Protein AF-A0A0D3A9N0-F1 (afdb_monomer)

Foldseek 3Di:
DDDDPPPVDDPVVVVVVVVVVVVLVPDDPVVLVCQDPPNHPDPPKHKDFAPDPVPDPDGDRDIDID

pLDDT: mean 94.75, std 3.83, range [83.12, 98.44]

Radius of gyration: 15.28 Å; Cα contacts (8 Å, |Δi|>4): 51; chains: 1; bounding box: 35×28×36 Å

Secondary structure (DSSP, 8-state):
-----S-S--HHHHHHHHHHHHHHHHS-HHHHHTTBTTS-SSSS--EEESS-TTT-SS--S-EEE-

Nearest PDB structures (foldseek):
  4xae-assembly1_A  TM=8.791E-01  e=2.145E-02  Arabidopsis thaliana

Organism: NCBI:txid109376

Structure (mmCIF, N/CA/C/O backbone):
data_AF-A0A0D3A9N0-F1
#
_entry.id   AF-A0A0D3A9N0-F1
#
loop_
_atom_site.group_PDB
_atom_site.id
_atom_site.type_symbol
_atom_site.label_atom_id
_atom_site.label_alt_id
_atom_site.label_comp_id
_atom_site.label_asym_id
_atom_site.label_entity_id
_atom_site.label_seq_id
_atom_site.pdbx_PDB_ins_code
_atom_site.Cartn_x
_atom_site.Cartn_y
_atom_site.Cartn_z
_atom_site.occupancy
_atom_site.B_iso_or_equiv
_atom_site.auth_seq_id
_atom_site.auth_comp_id
_atom_site.auth_asym_id
_atom_site.auth_atom_id
_atom_site.pdbx_PDB_model_num
ATOM 1 N N . PHE A 1 1 ? 0.422 -14.010 19.633 1.00 84.88 1 PHE A N 1
ATOM 2 C CA . PHE A 1 1 ? -0.426 -13.053 18.893 1.00 84.88 1 PHE A CA 1
ATOM 3 C C . PHE A 1 1 ? -1.805 -13.018 19.526 1.00 84.88 1 PHE A C 1
ATOM 5 O O . PHE A 1 1 ? -2.246 -14.059 19.998 1.00 84.88 1 PHE A O 1
ATOM 12 N N . ILE A 1 2 ? -2.452 -11.851 19.558 1.00 96.50 2 ILE A N 1
ATOM 13 C CA . ILE A 1 2 ? -3.836 -11.675 20.025 1.00 96.50 2 ILE A CA 1
ATOM 14 C C . ILE A 1 2 ? -4.600 -10.800 19.029 1.00 96.50 2 ILE A C 1
ATOM 16 O O . ILE A 1 2 ? -3.989 -10.005 18.317 1.00 96.50 2 ILE A O 1
ATOM 20 N N . GLN A 1 3 ? -5.921 -10.940 18.996 1.00 97.12 3 GLN A N 1
ATOM 21 C CA . GLN A 1 3 ? -6.820 -10.007 18.320 1.00 97.12 3 GLN A CA 1
ATOM 22 C C . GLN A 1 3 ? -7.532 -9.166 19.380 1.00 97.12 3 GLN A C 1
ATOM 24 O O . GLN A 1 3 ? -7.860 -9.677 20.451 1.00 97.12 3 GLN A O 1
ATOM 29 N N . ILE A 1 4 ? -7.761 -7.888 19.086 1.00 96.44 4 ILE A N 1
ATOM 30 C CA . ILE A 1 4 ? -8.490 -6.973 19.967 1.00 96.44 4 ILE A CA 1
ATOM 31 C C . ILE A 1 4 ? -9.840 -6.683 19.318 1.00 96.44 4 ILE A C 1
ATOM 33 O O . ILE A 1 4 ? -9.903 -6.364 18.134 1.00 96.44 4 ILE A O 1
ATOM 37 N N . VAL A 1 5 ? -10.909 -6.783 20.101 1.00 96.56 5 VAL A N 1
ATOM 38 C CA . VAL A 1 5 ? -12.275 -6.404 19.716 1.00 96.56 5 VAL A CA 1
ATOM 39 C C . VAL A 1 5 ? -12.736 -5.225 20.573 1.00 96.56 5 VAL A C 1
ATOM 41 O O . VAL A 1 5 ? -12.160 -4.983 21.632 1.00 96.56 5 VAL A O 1
ATOM 44 N N . ASN A 1 6 ? -13.756 -4.482 20.127 1.00 96.62 6 ASN A N 1
ATOM 45 C CA . ASN A 1 6 ? -14.261 -3.276 20.808 1.00 96.62 6 ASN A CA 1
ATOM 46 C C . ASN A 1 6 ? -13.166 -2.228 21.105 1.00 96.62 6 ASN A C 1
ATOM 48 O O . ASN A 1 6 ? -13.206 -1.541 22.120 1.00 96.62 6 ASN A O 1
ATOM 52 N N . HIS A 1 7 ? -12.188 -2.088 20.205 1.00 96.44 7 HIS A N 1
ATOM 53 C CA . 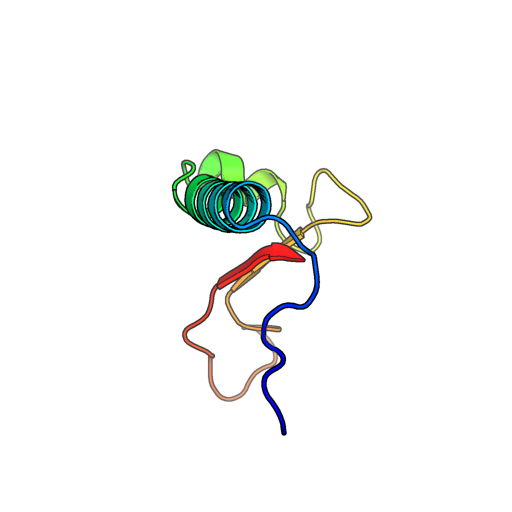HIS A 1 7 ? -11.042 -1.175 20.341 1.00 96.44 7 HIS A CA 1
ATOM 54 C C . HIS A 1 7 ? -11.383 0.309 20.105 1.00 96.44 7 HIS A C 1
ATOM 56 O O . HIS A 1 7 ? -10.485 1.144 20.065 1.00 96.44 7 HIS A O 1
ATOM 62 N N . GLY A 1 8 ? -12.662 0.648 19.921 1.00 97.50 8 GLY A N 1
ATOM 63 C CA . GLY A 1 8 ? -13.135 2.031 19.800 1.00 97.50 8 GLY A CA 1
ATOM 64 C C . GLY A 1 8 ? -12.913 2.703 18.441 1.00 97.50 8 GLY A C 1
ATOM 65 O O . GLY A 1 8 ? -13.345 3.836 18.276 1.00 97.50 8 GLY A O 1
ATOM 66 N N . VAL 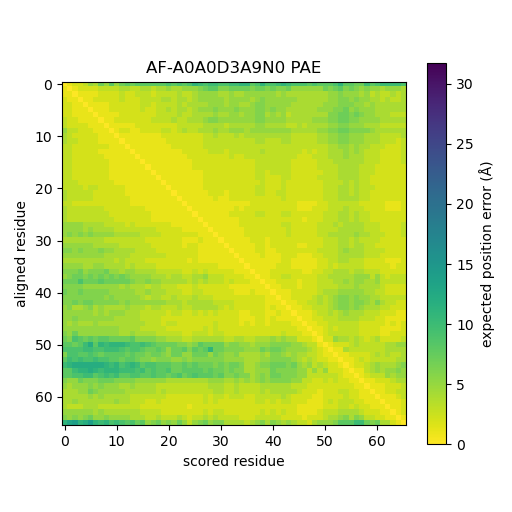A 1 9 ? -12.294 2.028 17.465 1.00 96.94 9 VAL A N 1
ATOM 67 C CA . VAL A 1 9 ? -12.191 2.543 16.083 1.00 96.94 9 VAL A CA 1
ATOM 68 C C . VAL A 1 9 ? -13.491 2.236 15.346 1.00 96.94 9 VAL A C 1
ATOM 70 O O . VAL A 1 9 ? -13.974 1.100 15.418 1.00 96.94 9 VAL A O 1
ATOM 73 N N . SER A 1 10 ? -14.044 3.218 14.631 1.00 97.81 10 SER A N 1
ATOM 74 C CA . SER A 1 10 ? -15.326 3.059 13.945 1.00 97.81 10 SER A CA 1
ATOM 75 C C . SER A 1 10 ? -15.269 1.942 12.902 1.00 97.81 10 SER A C 1
ATOM 77 O O . SER A 1 10 ? -14.248 1.712 12.248 1.00 97.81 10 SER A O 1
ATOM 79 N N . VAL A 1 11 ? -16.378 1.222 12.735 1.00 97.38 11 VAL A N 1
ATOM 80 C CA . VAL A 1 11 ? -16.513 0.225 11.663 1.00 97.38 11 VAL A CA 1
ATOM 81 C C . VAL A 1 11 ? -16.524 0.908 10.296 1.00 97.38 11 VAL A C 1
ATOM 83 O O . VAL A 1 11 ? -15.941 0.376 9.352 1.00 97.38 11 VAL A O 1
ATOM 86 N N . ASP A 1 12 ? -17.121 2.094 10.197 1.00 98.12 12 ASP A N 1
ATOM 87 C CA . ASP A 1 12 ? -17.200 2.842 8.942 1.00 98.12 12 ASP A CA 1
ATOM 88 C C . ASP A 1 12 ? -15.809 3.311 8.496 1.00 98.12 12 ASP A C 1
ATOM 90 O O . ASP A 1 12 ? -15.413 3.031 7.368 1.00 98.12 12 ASP A O 1
ATOM 94 N N . GLU A 1 13 ? -14.998 3.859 9.409 1.00 97.50 13 GLU A N 1
ATOM 95 C CA . GLU A 1 13 ? -13.597 4.235 9.137 1.00 97.50 13 GLU A CA 1
ATOM 96 C C . GLU A 1 13 ? -12.759 3.029 8.677 1.00 97.50 13 GLU A C 1
ATOM 98 O O . GLU A 1 13 ? -11.957 3.119 7.747 1.00 97.50 13 GLU A O 1
ATOM 103 N N . GLN A 1 14 ? -12.959 1.857 9.291 1.00 97.69 14 GLN A N 1
ATOM 104 C CA . GLN A 1 14 ? -12.280 0.628 8.870 1.00 97.69 14 GLN A CA 1
ATOM 105 C C . GLN A 1 14 ? -12.711 0.178 7.470 1.00 97.69 14 GLN A C 1
ATOM 107 O O . GLN A 1 14 ? -11.891 -0.334 6.700 1.00 97.69 14 GLN A O 1
ATOM 112 N N . ASN A 1 15 ? -13.992 0.329 7.134 1.00 98.31 15 ASN A N 1
ATOM 113 C CA . ASN A 1 15 ? -14.513 -0.009 5.815 1.00 98.31 15 ASN A CA 1
ATOM 114 C C . ASN A 1 15 ? -13.985 0.949 4.745 1.00 98.31 15 ASN A C 1
ATOM 116 O O . ASN A 1 15 ? -13.564 0.482 3.685 1.00 98.31 15 ASN A O 1
ATOM 120 N N . GLU A 1 16 ? -13.940 2.246 5.042 1.00 98.44 16 GLU A N 1
ATOM 121 C CA . GLU A 1 16 ? -13.359 3.271 4.177 1.00 98.44 16 GLU A CA 1
ATOM 122 C C . GLU A 1 16 ? -11.870 3.023 3.940 1.00 98.44 16 GLU A C 1
ATOM 124 O O . GLU A 1 16 ? -11.437 3.004 2.790 1.00 98.44 16 GLU A O 1
ATOM 129 N N . LEU A 1 17 ? -11.095 2.711 4.985 1.00 97.44 17 LEU A N 1
ATOM 130 C CA . LEU A 1 17 ? -9.674 2.377 4.850 1.00 97.44 17 LEU A CA 1
ATOM 131 C C . LEU A 1 17 ? -9.459 1.171 3.922 1.00 97.44 17 LEU A C 1
ATOM 133 O O . LEU A 1 17 ? -8.614 1.198 3.025 1.00 97.44 17 LEU A O 1
ATOM 137 N N . ARG A 1 18 ? -10.253 0.107 4.097 1.00 98.00 18 ARG A N 1
ATOM 138 C CA . ARG A 1 18 ? -10.203 -1.076 3.221 1.00 98.00 18 ARG A CA 1
ATOM 139 C C . ARG A 1 18 ? -10.620 -0.742 1.788 1.00 98.00 18 ARG A C 1
ATOM 141 O O . ARG A 1 18 ? -10.075 -1.325 0.852 1.00 98.00 18 ARG A O 1
ATOM 148 N N . ALA A 1 19 ? -11.601 0.142 1.611 1.00 98.38 19 ALA A N 1
ATOM 149 C CA . ALA A 1 19 ? -12.054 0.589 0.299 1.00 98.38 19 ALA A CA 1
ATOM 150 C C . ALA A 1 19 ? -10.989 1.438 -0.406 1.00 98.38 19 ALA A C 1
ATOM 152 O O . ALA A 1 19 ? -10.726 1.191 -1.577 1.00 98.38 19 ALA A O 1
ATOM 153 N N . ALA A 1 20 ? -10.323 2.349 0.306 1.00 97.88 20 ALA A N 1
ATOM 154 C CA . ALA A 1 20 ? -9.220 3.149 -0.218 1.00 97.88 20 ALA A CA 1
ATOM 155 C C . ALA A 1 20 ? -8.033 2.271 -0.641 1.00 97.88 20 ALA A C 1
ATOM 157 O O . ALA A 1 20 ? -7.518 2.433 -1.746 1.00 97.88 20 ALA A O 1
ATOM 158 N N . GLY A 1 21 ? -7.658 1.287 0.187 1.00 96.44 21 GLY A N 1
ATOM 159 C CA . GLY A 1 21 ? -6.605 0.328 -0.150 1.00 96.44 21 GLY A CA 1
ATOM 160 C C . GLY A 1 21 ? -6.912 -0.453 -1.431 1.00 96.44 21 GLY A C 1
ATOM 161 O O . GLY A 1 21 ? -6.077 -0.512 -2.328 1.00 96.44 21 GLY A O 1
ATOM 162 N N . ARG A 1 22 ? -8.132 -0.996 -1.567 1.00 97.81 22 ARG A N 1
ATOM 163 C CA . ARG A 1 22 ? -8.566 -1.640 -2.823 1.00 97.81 22 ARG A CA 1
ATOM 164 C C . ARG A 1 22 ? -8.564 -0.663 -3.996 1.00 97.81 22 ARG A C 1
ATOM 166 O O . ARG A 1 22 ? -8.000 -0.973 -5.037 1.00 97.81 22 ARG A O 1
ATOM 173 N N . GLY A 1 23 ? -9.121 0.529 -3.790 1.00 98.12 23 GLY A N 1
ATOM 174 C CA . GLY A 1 23 ? -9.216 1.571 -4.806 1.00 98.12 23 GLY A CA 1
ATOM 175 C C . GLY A 1 23 ? -7.859 1.951 -5.390 1.00 98.12 23 GLY A C 1
ATOM 176 O O . GLY A 1 23 ? -7.760 2.106 -6.601 1.00 98.12 23 GLY A O 1
ATOM 177 N N . PHE A 1 24 ? -6.806 2.025 -4.570 1.00 97.19 24 PHE A N 1
ATOM 178 C CA . PHE A 1 24 ? -5.446 2.248 -5.063 1.00 97.19 24 PHE A CA 1
ATOM 179 C C . PHE A 1 24 ? -4.982 1.133 -6.007 1.00 97.19 24 PHE A C 1
ATOM 181 O O . PHE A 1 24 ? -4.493 1.418 -7.099 1.00 97.19 24 PHE A O 1
ATOM 188 N N . PHE A 1 25 ? -5.144 -0.138 -5.624 1.00 97.00 25 PHE A N 1
ATOM 189 C CA . PHE A 1 25 ? -4.701 -1.261 -6.457 1.00 97.00 25 PHE A CA 1
ATOM 190 C C . PHE A 1 25 ? -5.563 -1.470 -7.711 1.00 97.00 25 PHE A C 1
ATOM 192 O O . PHE A 1 25 ? -5.043 -1.985 -8.706 1.00 97.00 25 PHE A O 1
ATOM 199 N N . ASP A 1 26 ? -6.809 -0.996 -7.702 1.00 97.88 26 ASP A N 1
ATOM 200 C CA . ASP A 1 26 ? -7.711 -0.981 -8.859 1.00 97.88 26 ASP A CA 1
ATOM 201 C C . ASP A 1 26 ? -7.408 0.156 -9.857 1.00 97.88 26 ASP A C 1
ATOM 203 O O . ASP A 1 26 ? -7.928 0.147 -10.976 1.00 97.88 26 ASP A O 1
ATOM 207 N N . LEU A 1 27 ? -6.546 1.124 -9.506 1.00 97.88 27 LEU A N 1
ATOM 208 C CA . LEU A 1 27 ? -6.118 2.171 -10.439 1.00 97.88 27 LEU A CA 1
ATOM 209 C C . LEU A 1 27 ? -5.415 1.577 -11.675 1.00 97.88 27 LEU A C 1
ATOM 211 O O . LEU A 1 27 ? -4.732 0.546 -11.579 1.00 97.88 27 LEU A O 1
ATOM 215 N N . PRO A 1 28 ? -5.487 2.264 -12.835 1.00 98.06 28 PRO A N 1
ATOM 216 C CA . PRO A 1 28 ? -4.696 1.900 -14.001 1.00 98.06 28 PRO A CA 1
ATOM 217 C C . PRO A 1 28 ? -3.209 1.787 -13.659 1.00 98.06 28 PRO A C 1
ATOM 219 O O . PRO A 1 28 ? -2.668 2.575 -12.882 1.00 98.06 28 PRO A O 1
ATOM 222 N N . THR A 1 29 ? -2.519 0.836 -14.285 1.00 95.81 29 THR A N 1
ATOM 223 C CA . THR A 1 29 ? -1.087 0.600 -14.046 1.00 95.81 29 THR A CA 1
ATOM 224 C C . THR A 1 29 ? -0.240 1.861 -14.219 1.00 95.81 29 THR A C 1
ATOM 226 O O . THR A 1 29 ? 0.691 2.068 -13.447 1.00 95.81 29 THR A O 1
ATOM 229 N N . GLU A 1 30 ? -0.572 2.722 -15.182 1.00 96.25 30 GLU A N 1
ATOM 230 C CA . GLU A 1 30 ? 0.161 3.971 -15.420 1.00 96.25 30 GLU A CA 1
ATOM 231 C C . GLU A 1 30 ? 0.020 4.977 -14.269 1.00 96.25 30 GLU A C 1
ATOM 233 O O . GLU A 1 30 ? 0.987 5.661 -13.947 1.00 96.25 30 GLU A O 1
ATOM 238 N N . GLU A 1 31 ? -1.129 5.016 -13.587 1.00 97.25 31 GLU A N 1
ATOM 239 C CA . GLU A 1 31 ? -1.301 5.848 -12.388 1.00 97.25 31 GLU A CA 1
ATOM 240 C C . GLU A 1 31 ? -0.513 5.273 -11.212 1.00 9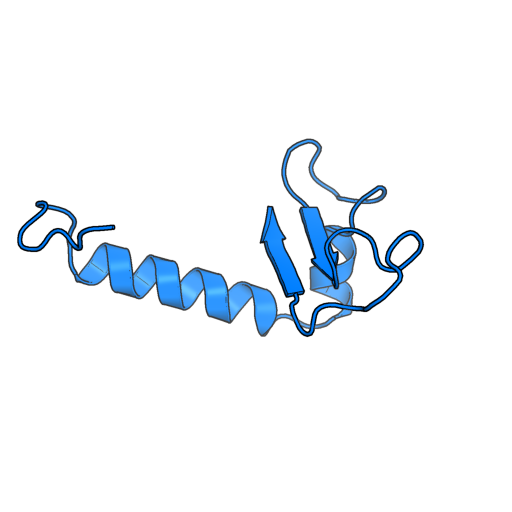7.25 31 GLU A C 1
ATOM 242 O O . GLU A 1 31 ? 0.195 6.007 -10.523 1.00 97.25 31 GLU A O 1
ATOM 247 N N . LYS A 1 32 ? -0.560 3.946 -11.019 1.00 96.06 32 LYS A N 1
ATOM 248 C CA . LYS A 1 32 ? 0.199 3.284 -9.948 1.00 96.06 32 LYS A CA 1
ATOM 249 C C . LYS A 1 32 ? 1.699 3.502 -10.123 1.00 96.06 32 LYS A C 1
ATOM 251 O O . LYS A 1 32 ? 2.344 3.928 -9.172 1.00 96.06 32 LYS A O 1
ATOM 256 N N . LYS A 1 33 ? 2.232 3.327 -11.343 1.00 95.50 33 LYS A N 1
ATOM 257 C CA . LYS A 1 33 ? 3.658 3.499 -11.710 1.00 95.50 33 LYS A CA 1
ATOM 258 C C . LYS A 1 33 ? 4.290 4.803 -11.241 1.00 95.50 33 LYS A C 1
ATOM 260 O O . LYS A 1 33 ? 5.484 4.824 -10.955 1.00 95.50 33 LYS A O 1
ATOM 265 N N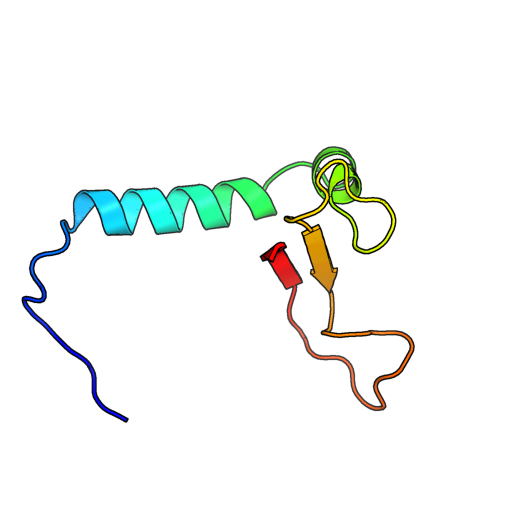 . ARG A 1 34 ? 3.499 5.865 -11.097 1.00 97.06 34 ARG A N 1
ATOM 266 C CA . ARG A 1 34 ? 3.957 7.155 -10.564 1.00 97.06 34 ARG A CA 1
ATOM 267 C C . ARG A 1 34 ? 4.493 7.058 -9.137 1.00 97.06 34 ARG A C 1
ATOM 269 O O . ARG A 1 34 ? 5.248 7.926 -8.731 1.00 97.06 34 ARG A O 1
ATOM 276 N N . TYR A 1 35 ? 4.122 6.025 -8.389 1.00 96.94 35 TYR A N 1
ATOM 277 C CA . TYR A 1 35 ? 4.578 5.788 -7.023 1.00 96.94 35 TYR A CA 1
ATOM 278 C C . TYR A 1 35 ? 5.673 4.716 -6.935 1.00 96.94 35 TYR A C 1
ATOM 280 O O . TYR A 1 35 ? 5.958 4.247 -5.844 1.00 96.94 35 TYR A O 1
ATOM 288 N N . TRP A 1 36 ? 6.252 4.244 -8.042 1.00 94.88 36 TRP A N 1
ATOM 289 C CA . TRP A 1 36 ? 7.172 3.099 -7.996 1.00 94.88 36 TRP A CA 1
ATOM 290 C C . TRP A 1 36 ? 8.408 3.391 -7.138 1.00 94.88 36 TRP A C 1
ATOM 292 O O . TRP A 1 36 ? 8.952 4.496 -7.188 1.00 94.88 36 TRP A O 1
ATOM 302 N N . GLU A 1 37 ? 8.866 2.410 -6.356 1.00 92.50 37 GLU A N 1
ATOM 303 C CA . GLU A 1 37 ? 10.064 2.560 -5.524 1.00 92.50 37 GLU A CA 1
ATOM 304 C C . GLU A 1 37 ? 11.273 3.045 -6.349 1.00 92.50 37 GLU A C 1
ATOM 306 O O . GLU A 1 37 ? 11.632 2.469 -7.378 1.00 92.50 37 GLU A O 1
ATOM 311 N N . GLY A 1 38 ? 11.902 4.137 -5.901 1.00 90.81 38 GLY A N 1
ATOM 312 C CA . GLY A 1 38 ? 13.028 4.784 -6.587 1.00 90.81 38 GLY A CA 1
ATOM 313 C C . GLY A 1 38 ? 12.644 5.823 -7.649 1.00 90.81 38 GLY A C 1
ATOM 314 O O . GLY A 1 38 ? 13.502 6.604 -8.055 1.00 90.81 38 GLY A O 1
ATOM 315 N N . SER A 1 39 ? 11.377 5.888 -8.065 1.00 93.75 39 SER A N 1
ATOM 316 C CA . SER A 1 39 ? 10.861 6.914 -8.987 1.00 93.75 39 SER A CA 1
ATOM 317 C C . SER A 1 39 ? 9.518 7.502 -8.546 1.00 93.75 39 SER A C 1
ATOM 319 O O . SER A 1 39 ? 8.775 8.033 -9.372 1.00 93.75 39 SER A O 1
ATOM 321 N N . SER A 1 40 ? 9.180 7.361 -7.264 1.00 96.50 40 SER A N 1
ATOM 322 C CA . SER A 1 40 ? 7.904 7.811 -6.725 1.00 96.50 40 SER A CA 1
ATOM 323 C C . SER A 1 40 ? 7.784 9.333 -6.792 1.00 96.50 40 SER A C 1
ATOM 325 O O . SER A 1 40 ? 8.748 10.061 -6.561 1.00 96.50 40 SER A O 1
ATOM 327 N N . VAL A 1 41 ? 6.571 9.819 -7.051 1.00 96.75 41 VAL A N 1
ATOM 328 C CA . VAL A 1 41 ? 6.208 11.237 -6.909 1.00 96.75 41 VAL A CA 1
ATOM 329 C C . VAL A 1 41 ? 6.213 11.716 -5.449 1.00 96.75 41 VAL A C 1
ATOM 331 O O . VAL A 1 41 ? 6.080 12.914 -5.212 1.00 96.75 41 VAL A O 1
ATOM 334 N N . SER A 1 42 ? 6.335 10.803 -4.480 1.00 95.44 42 SER A N 1
ATOM 335 C CA . SER A 1 42 ? 6.448 11.091 -3.047 1.00 95.44 42 SER A CA 1
ATOM 336 C C . SER A 1 42 ? 7.771 10.568 -2.488 1.00 95.44 42 SER A C 1
ATOM 338 O O . SER A 1 42 ? 8.206 9.472 -2.830 1.00 95.44 42 SER A O 1
ATOM 340 N N . GLU A 1 43 ? 8.381 11.322 -1.572 1.00 94.62 43 GLU A N 1
ATOM 341 C CA . GLU A 1 43 ? 9.592 10.900 -0.852 1.00 94.62 43 GLU A CA 1
ATOM 342 C C . GLU A 1 43 ? 9.304 9.860 0.239 1.00 94.62 43 GLU A C 1
ATOM 344 O O . GLU A 1 43 ? 10.195 9.117 0.644 1.00 94.62 43 GLU A O 1
ATOM 349 N N . THR A 1 44 ? 8.065 9.811 0.731 1.00 95.69 44 THR A N 1
ATOM 350 C CA . THR A 1 44 ? 7.678 8.999 1.894 1.00 95.69 44 THR A CA 1
ATOM 351 C C . THR A 1 44 ? 6.623 7.951 1.582 1.00 95.69 44 THR A C 1
ATOM 353 O O . THR A 1 44 ? 6.208 7.247 2.494 1.00 95.69 44 THR A O 1
ATOM 356 N N . ALA A 1 45 ? 6.170 7.868 0.328 1.00 94.56 45 ALA A N 1
ATOM 357 C CA . ALA A 1 45 ? 5.184 6.884 -0.095 1.00 94.56 45 ALA A CA 1
ATOM 358 C C . ALA A 1 45 ? 5.567 6.275 -1.441 1.00 94.56 45 ALA A C 1
ATOM 360 O O . ALA A 1 45 ? 5.899 7.006 -2.377 1.00 94.56 45 ALA A O 1
ATOM 361 N N . TRP A 1 46 ? 5.504 4.955 -1.558 1.00 95.88 46 TRP A N 1
ATOM 362 C CA . TRP A 1 46 ? 5.826 4.241 -2.789 1.00 95.88 46 TRP A CA 1
ATOM 363 C C . TRP A 1 46 ? 5.064 2.920 -2.906 1.00 95.88 46 TRP A C 1
ATOM 365 O O . TRP A 1 46 ? 4.500 2.416 -1.942 1.00 95.88 46 TRP A O 1
ATOM 375 N N . TYR A 1 47 ? 5.031 2.337 -4.101 1.00 95.00 47 TYR A N 1
ATOM 376 C CA . TYR A 1 47 ? 4.531 0.986 -4.324 1.00 95.00 47 TYR A CA 1
ATOM 377 C C . TYR A 1 47 ? 5.622 0.095 -4.918 1.00 95.00 47 TYR A C 1
ATOM 379 O O . TYR A 1 47 ? 6.521 0.553 -5.626 1.00 95.00 47 TYR A O 1
ATOM 387 N N . MET A 1 48 ? 5.525 -1.194 -4.618 1.00 94.38 48 MET A N 1
ATOM 388 C CA . MET A 1 48 ? 6.463 -2.229 -5.045 1.00 94.38 48 MET A CA 1
ATOM 389 C C . MET A 1 48 ? 5.742 -3.572 -5.225 1.00 94.38 48 MET A C 1
ATOM 391 O O . MET A 1 48 ? 4.603 -3.744 -4.782 1.00 94.38 48 MET A O 1
ATOM 395 N N . THR A 1 49 ? 6.423 -4.532 -5.848 1.00 93.25 49 THR A N 1
ATOM 396 C CA . THR A 1 49 ? 5.989 -5.935 -5.948 1.00 93.25 49 THR A CA 1
ATOM 397 C C . THR A 1 49 ? 7.149 -6.836 -5.567 1.00 93.25 49 THR A C 1
ATOM 399 O O . THR A 1 49 ? 8.253 -6.645 -6.083 1.00 93.25 49 THR A O 1
ATOM 402 N N . SER A 1 50 ? 6.924 -7.779 -4.646 1.00 90.12 50 SER A N 1
ATOM 403 C CA . SER A 1 50 ? 8.006 -8.408 -3.869 1.00 90.12 50 SER A CA 1
ATOM 404 C C . SER A 1 50 ? 8.832 -7.354 -3.099 1.00 90.12 50 SER A C 1
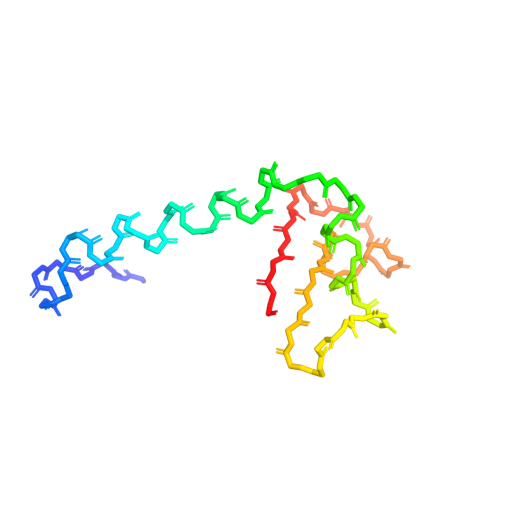ATOM 406 O O . SER A 1 50 ?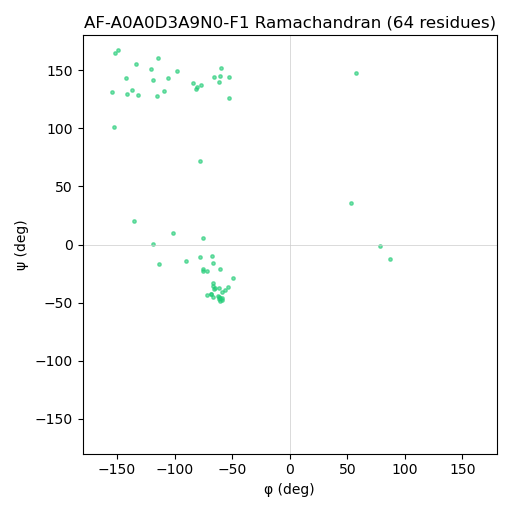 8.974 -6.217 -3.539 1.00 90.12 50 SER A O 1
ATOM 408 N N . PHE A 1 51 ? 9.368 -7.656 -1.915 1.00 83.12 51 PHE A N 1
ATOM 409 C CA . PHE A 1 51 ? 10.064 -6.613 -1.138 1.00 83.12 51 PHE A CA 1
ATOM 410 C C . PHE A 1 51 ? 11.290 -6.057 -1.893 1.00 83.12 51 PHE A C 1
ATOM 412 O O . PHE A 1 51 ? 11.539 -4.857 -1.891 1.00 83.12 51 PHE A O 1
ATOM 419 N N . ASN A 1 52 ? 12.021 -6.910 -2.613 1.00 83.31 52 ASN A N 1
ATOM 420 C CA . ASN A 1 52 ? 12.912 -6.505 -3.694 1.00 83.31 52 ASN A CA 1
ATOM 421 C C . ASN A 1 52 ? 13.060 -7.639 -4.729 1.00 83.31 52 ASN A C 1
ATOM 423 O O . ASN A 1 52 ? 13.876 -8.549 -4.530 1.00 83.31 52 ASN A O 1
ATOM 427 N N . PRO A 1 53 ? 12.361 -7.579 -5.875 1.00 85.62 53 PRO A N 1
ATOM 428 C CA . PRO A 1 53 ? 12.326 -8.686 -6.831 1.00 85.62 53 PRO A CA 1
ATOM 429 C C . PRO A 1 53 ? 13.684 -8.956 -7.497 1.00 85.62 53 PRO A C 1
ATOM 431 O O . PRO A 1 53 ? 13.896 -10.024 -8.062 1.00 85.62 53 PRO A O 1
ATOM 434 N N . TYR 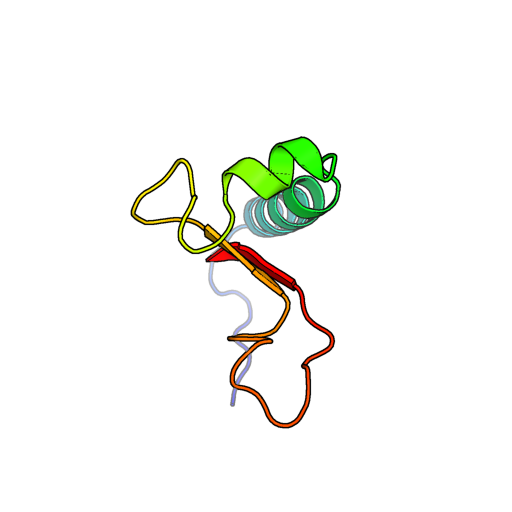A 1 54 ? 14.625 -8.009 -7.418 1.00 86.31 54 TYR A N 1
ATOM 435 C CA . TYR A 1 54 ? 15.962 -8.133 -8.001 1.00 86.31 54 TYR A CA 1
ATOM 436 C C . TYR A 1 54 ? 16.993 -8.753 -7.051 1.00 86.31 54 TYR A C 1
ATOM 438 O O . TYR A 1 54 ? 18.082 -9.119 -7.492 1.00 86.31 54 TYR A O 1
ATOM 446 N N . LYS A 1 55 ? 16.691 -8.845 -5.750 1.00 88.38 55 LYS A N 1
ATOM 447 C CA . LYS A 1 55 ? 17.607 -9.381 -4.725 1.00 88.38 55 LYS A CA 1
ATOM 448 C C . LYS A 1 55 ? 17.122 -10.687 -4.103 1.00 88.38 55 LYS A C 1
ATOM 450 O O . LYS A 1 55 ? 17.900 -11.375 -3.444 1.00 88.38 55 LYS A O 1
ATOM 455 N N . GLU A 1 56 ? 15.850 -11.016 -4.270 1.00 88.50 56 GLU A N 1
ATOM 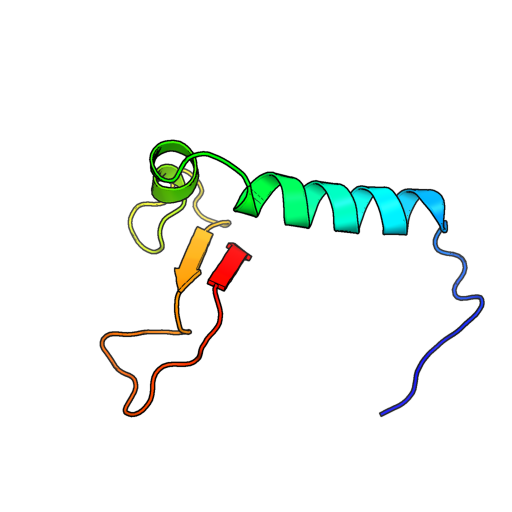456 C CA . GLU A 1 56 ? 15.229 -12.160 -3.615 1.00 88.50 56 GLU A CA 1
ATOM 457 C C . GLU A 1 56 ? 15.460 -13.476 -4.365 1.00 88.50 56 GLU A C 1
ATOM 459 O O . GLU A 1 56 ? 15.347 -13.557 -5.584 1.00 88.50 56 GLU A O 1
ATOM 464 N N . ALA A 1 57 ? 15.731 -14.549 -3.613 1.00 93.31 57 ALA A N 1
ATOM 465 C CA . ALA A 1 57 ? 15.857 -15.901 -4.167 1.00 93.31 57 ALA A CA 1
ATOM 466 C C . ALA A 1 57 ? 14.499 -16.531 -4.534 1.00 93.31 57 ALA A C 1
ATOM 468 O O . ALA A 1 57 ? 14.438 -17.486 -5.307 1.00 93.31 57 ALA A O 1
ATOM 469 N N . LYS A 1 58 ? 13.412 -16.032 -3.937 1.00 93.50 58 LYS A N 1
ATOM 470 C CA . LYS A 1 58 ? 12.029 -16.437 -4.193 1.00 93.50 58 LYS A CA 1
ATOM 471 C C . LYS A 1 58 ? 11.169 -15.189 -4.150 1.00 93.50 58 LYS A C 1
ATOM 473 O O . LYS A 1 58 ? 11.248 -14.452 -3.176 1.00 93.50 58 LYS A O 1
ATOM 478 N N . LEU A 1 59 ? 10.355 -15.000 -5.179 1.00 95.12 59 LEU A N 1
ATOM 479 C CA . LEU A 1 59 ? 9.428 -13.881 -5.235 1.00 95.12 59 LEU A CA 1
ATOM 480 C C . LEU A 1 59 ? 8.219 -14.160 -4.346 1.00 95.12 59 LEU A C 1
ATOM 482 O O . LEU A 1 59 ? 7.667 -15.266 -4.353 1.00 95.12 59 LEU A O 1
ATOM 486 N N . GLU A 1 60 ? 7.802 -13.147 -3.601 1.00 94.50 60 GLU A N 1
ATOM 487 C CA . GLU A 1 60 ? 6.541 -13.164 -2.880 1.00 94.50 60 GLU A CA 1
ATOM 488 C C . GLU A 1 60 ? 5.409 -12.815 -3.847 1.00 94.50 60 GLU A C 1
ATOM 490 O O . GLU A 1 60 ? 5.497 -11.866 -4.624 1.00 94.50 60 GLU A O 1
ATOM 495 N N . TRP A 1 61 ? 4.304 -13.561 -3.786 1.00 94.94 61 TRP A N 1
ATOM 496 C CA . TRP A 1 61 ? 3.086 -13.201 -4.512 1.00 94.94 61 TRP A CA 1
ATOM 497 C C . TRP A 1 61 ? 2.359 -12.074 -3.764 1.00 94.94 61 TRP A C 1
ATOM 499 O O . TRP A 1 61 ? 1.365 -12.308 -3.071 1.00 94.94 61 TRP A O 1
ATOM 509 N N . ARG A 1 62 ? 2.924 -10.863 -3.815 1.00 94.00 62 ARG A N 1
ATOM 510 C CA . ARG A 1 62 ? 2.428 -9.696 -3.082 1.00 94.00 62 ARG A CA 1
ATOM 511 C C . ARG A 1 62 ? 2.814 -8.388 -3.766 1.00 94.00 62 ARG A C 1
ATOM 513 O O . ARG A 1 62 ? 3.994 -8.126 -3.994 1.00 94.00 62 ARG A O 1
ATOM 520 N N . ASP A 1 63 ? 1.820 -7.522 -3.919 1.00 94.69 63 ASP A N 1
ATOM 521 C CA . ASP A 1 63 ? 2.019 -6.096 -4.163 1.00 94.69 63 ASP A CA 1
ATOM 522 C C . ASP A 1 63 ? 1.879 -5.315 -2.854 1.00 94.69 63 ASP A C 1
ATOM 524 O O . ASP A 1 63 ? 1.171 -5.724 -1.928 1.00 94.69 63 ASP A O 1
ATOM 528 N N . SER A 1 64 ? 2.596 -4.204 -2.724 1.00 94.25 64 SER A N 1
ATOM 529 C CA . SER A 1 64 ? 2.599 -3.398 -1.501 1.00 94.25 64 SER A CA 1
ATOM 530 C C . SER A 1 64 ? 2.648 -1.916 -1.819 1.00 94.25 64 SER A C 1
ATOM 532 O O . SER A 1 64 ? 3.313 -1.504 -2.764 1.00 94.25 64 SER A O 1
ATOM 534 N N . GLN A 1 65 ? 1.939 -1.137 -1.007 1.00 92.81 65 GLN A N 1
ATOM 535 C CA . GLN A 1 65 ? 2.053 0.311 -0.930 1.00 92.81 65 GLN A CA 1
ATOM 536 C C . GL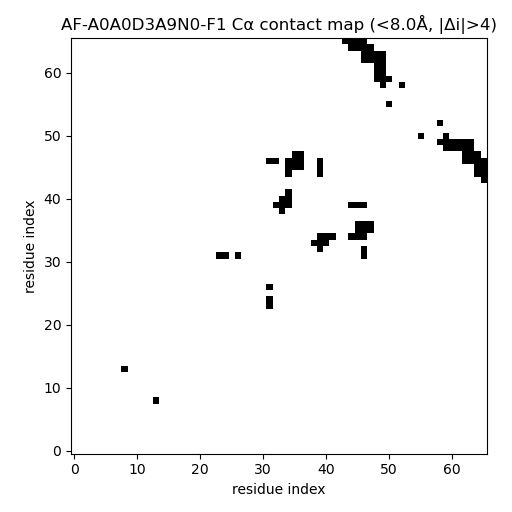N A 1 65 ? 2.568 0.632 0.474 1.00 92.81 65 GLN A C 1
ATOM 538 O O . GLN A 1 65 ? 2.025 0.116 1.455 1.00 92.81 65 GLN A O 1
ATOM 543 N N . VAL A 1 66 ? 3.639 1.413 0.535 1.00 86.00 66 VAL A N 1
ATOM 544 C CA . VAL A 1 66 ? 4.325 1.865 1.749 1.00 86.00 66 VAL A CA 1
ATOM 545 C C . VAL A 1 66 ? 4.180 3.372 1.846 1.00 86.00 66 VAL A C 1
ATOM 547 O O . VAL A 1 66 ? 4.233 4.021 0.776 1.00 86.00 66 VAL A O 1
#

Mean predicted aligned error: 3.35 Å

InterPro domains:
  IPR026992 Non-haem dioxygenase, N-terminal domain [PF14226] (1-64)
  IPR027443 Isopenicillin N synthase-like superfamily [G3DSA:2.60.120.330] (1-65)

Solvent-accessible surface area (backbone atoms only — not comparable to full-atom values): 4215 Å² total; per-residue (Å²): 140,84,87,87,75,92,79,79,71,56,68,66,59,54,50,51,53,55,47,51,57,50,52,57,73,69,44,57,66,76,67,51,54,45,23,24,72,96,61,32,83,42,98,81,38,31,32,50,55,25,100,47,65,89,77,49,96,66,78,52,99,46,75,49,77,82

Sequence (66 aa):
FIQIVNHGVSVDEQNELRAAGRGFFDLPTEEKKRYWEGSSVSETAWYMTSFNPYKEAKLEWRDSQV